Protein AF-A0A8S3E9S0-F1 (afdb_monomer_lite)

Radius of gyration: 14.99 Å; chains: 1; bounding box: 35×30×42 Å

Sequence (108 aa):
MMFLLYETGLRIVIHTANLILQDWKQKTQGIWISPICPKMNDDRESKTNFKKDLLEYIERYRARPLQFWQKTISEHDFNSINVHLISSTPGRHTGPDLNKFGHLKLRQ

Foldseek 3Di:
DDWDQDPQAIKDKDKDFDPDPVRVPPDDIDIDIADGFGFAPDQAAAPQRALVLVLVQLVLVVDPVCVVVSVRSRRTHRHRDDDHDAAADDDDQDDPRPQSHDVSVVVD

Secondary structure (DSSP, 8-state):
-EEEEETTEEEEEEES--SSGGGGSSS---EEEPPPB-B-SS----TT-HHHHHHHHHHTT--HHHHHHHHHHHTB--TT--S------SS---GGGTTSSHHHHHT-

Structure (mmCIF, N/CA/C/O backbone):
data_AF-A0A8S3E9S0-F1
#
_entry.id   AF-A0A8S3E9S0-F1
#
loop_
_atom_site.group_PDB
_atom_site.id
_atom_site.type_symbol
_atom_site.label_atom_id
_atom_site.label_alt_id
_atom_site.label_comp_id
_atom_site.label_asym_id
_atom_site.label_entity_id
_atom_site.label_seq_id
_atom_site.pdbx_PDB_ins_code
_atom_site.Cartn_x
_atom_site.Cartn_y
_atom_site.Cartn_z
_atom_site.occupancy
_atom_site.B_iso_or_equiv
_atom_site.auth_seq_id
_atom_site.auth_comp_id
_atom_site.auth_asym_id
_atom_site.auth_atom_id
_atom_site.pdbx_PDB_model_num
ATOM 1 N N . MET A 1 1 ? 4.622 -0.367 -6.918 1.00 96.62 1 MET A N 1
ATOM 2 C CA . MET A 1 1 ? 3.213 -0.430 -6.471 1.00 96.62 1 MET A CA 1
ATOM 3 C C . MET A 1 1 ? 2.391 0.452 -7.384 1.00 96.62 1 MET A C 1
ATOM 5 O O . MET A 1 1 ? 2.841 1.547 -7.699 1.00 96.62 1 MET A O 1
ATOM 9 N N . MET A 1 2 ? 1.229 -0.025 -7.812 1.00 98.38 2 MET A N 1
ATOM 10 C CA . MET A 1 2 ? 0.322 0.696 -8.699 1.00 98.38 2 MET A CA 1
ATOM 11 C C . MET A 1 2 ? -1.054 0.807 -8.043 1.00 98.38 2 MET A C 1
ATOM 13 O O . MET A 1 2 ? -1.539 -0.170 -7.468 1.00 98.38 2 MET A O 1
ATOM 17 N N . PHE A 1 3 ? -1.673 1.979 -8.170 1.00 98.12 3 PHE A N 1
ATOM 18 C CA . PHE A 1 3 ? -3.087 2.197 -7.883 1.00 98.12 3 PHE A CA 1
ATOM 19 C C . PHE A 1 3 ? -3.813 2.383 -9.209 1.00 98.12 3 PHE A C 1
ATOM 21 O O . PHE A 1 3 ? -3.495 3.295 -9.970 1.00 98.12 3 PHE A O 1
ATOM 28 N N . LEU A 1 4 ? -4.743 1.482 -9.505 1.00 98.56 4 LEU A N 1
ATOM 29 C CA . LEU A 1 4 ? -5.453 1.442 -10.776 1.00 98.56 4 LEU A CA 1
ATOM 30 C C . LEU A 1 4 ? -6.933 1.690 -10.496 1.00 98.56 4 LEU A C 1
ATOM 32 O O . LEU A 1 4 ? -7.627 0.811 -9.986 1.00 98.56 4 LEU A O 1
ATOM 36 N N . LEU A 1 5 ? -7.382 2.914 -10.766 1.00 98.31 5 LEU A N 1
ATOM 37 C CA . LEU A 1 5 ? -8.768 3.331 -10.585 1.00 98.31 5 LEU A CA 1
ATOM 38 C C . LEU A 1 5 ? -9.538 3.133 -11.894 1.00 98.31 5 LEU A C 1
ATOM 40 O O . LEU A 1 5 ? -9.131 3.642 -12.936 1.00 98.31 5 LEU A O 1
ATOM 44 N N . TYR A 1 6 ? -10.650 2.413 -11.818 1.00 97.88 6 TYR A N 1
ATOM 45 C CA . TYR A 1 6 ? -11.564 2.131 -12.920 1.00 97.88 6 TYR A CA 1
ATOM 46 C C . TYR A 1 6 ? -12.971 2.616 -12.571 1.00 97.88 6 TYR A C 1
ATOM 48 O O . TYR A 1 6 ? -13.284 2.859 -11.406 1.00 97.88 6 TYR A O 1
ATOM 56 N N . GLU A 1 7 ? -13.859 2.649 -13.562 1.00 96.31 7 GLU A N 1
ATOM 57 C CA . GLU A 1 7 ? -15.292 2.873 -13.327 1.00 96.31 7 GLU A CA 1
ATOM 58 C C . GLU A 1 7 ? -15.898 1.803 -12.404 1.00 96.31 7 GLU A C 1
ATOM 60 O O . GLU A 1 7 ? -16.761 2.098 -11.582 1.00 96.31 7 GLU A O 1
ATOM 65 N N . THR A 1 8 ? -15.405 0.563 -12.488 1.00 95.56 8 THR A N 1
ATOM 66 C CA . THR A 1 8 ? -15.890 -0.573 -11.690 1.00 95.56 8 THR A CA 1
ATOM 67 C C . THR A 1 8 ? -15.270 -0.669 -10.290 1.00 95.56 8 THR A C 1
ATOM 69 O O . THR A 1 8 ? -15.665 -1.541 -9.519 1.00 95.56 8 THR A O 1
ATOM 72 N N . GLY A 1 9 ? -14.275 0.161 -9.955 1.00 97.25 9 GLY A N 1
ATOM 73 C CA . GLY A 1 9 ? -13.604 0.148 -8.650 1.00 97.25 9 GLY A CA 1
ATOM 74 C C . GLY A 1 9 ? -12.087 0.332 -8.719 1.00 97.25 9 GLY A C 1
ATOM 75 O O . GLY A 1 9 ? -11.527 0.717 -9.742 1.00 97.25 9 GLY A O 1
ATOM 76 N N . LEU A 1 10 ? -11.408 0.027 -7.616 1.00 98.25 10 LEU A N 1
ATOM 77 C CA . LEU A 1 10 ? -9.973 0.215 -7.415 1.00 98.25 10 LEU A CA 1
ATOM 78 C C . LEU A 1 10 ? -9.235 -1.129 -7.388 1.00 98.25 10 LEU A C 1
ATOM 80 O O . LEU A 1 10 ? -9.698 -2.098 -6.790 1.00 98.25 10 LEU A O 1
ATOM 84 N N . ARG A 1 11 ? -8.044 -1.186 -7.986 1.00 98.56 11 ARG A N 1
ATOM 85 C CA . ARG A 1 11 ? -7.119 -2.319 -7.863 1.00 98.56 11 ARG A CA 1
ATOM 86 C C . ARG A 1 11 ? -5.750 -1.859 -7.386 1.00 98.56 11 ARG A C 1
ATOM 88 O O . ARG A 1 11 ? -5.221 -0.848 -7.848 1.00 98.56 11 ARG A O 1
ATOM 95 N N . ILE A 1 12 ? -5.165 -2.652 -6.496 1.00 98.62 12 ILE A N 1
ATOM 96 C CA . ILE A 1 12 ? -3.819 -2.461 -5.967 1.00 98.62 12 ILE A CA 1
ATOM 97 C C . ILE A 1 12 ? -2.916 -3.551 -6.542 1.00 98.62 12 ILE A C 1
ATOM 99 O O . ILE A 1 12 ? -3.241 -4.739 -6.490 1.00 98.62 12 ILE A O 1
ATOM 103 N N . VAL A 1 13 ? -1.770 -3.145 -7.086 1.00 98.81 13 VAL A N 1
ATOM 104 C CA . VAL A 1 13 ? -0.735 -4.073 -7.558 1.00 98.81 13 VAL A CA 1
ATOM 105 C C . VAL A 1 13 ? 0.561 -3.789 -6.816 1.00 98.81 13 VAL A C 1
ATOM 107 O O . VAL A 1 13 ? 1.111 -2.688 -6.907 1.00 98.81 13 VAL A O 1
ATOM 110 N N . ILE A 1 14 ? 1.080 -4.785 -6.103 1.00 98.75 14 ILE A N 1
ATOM 111 C CA . ILE A 1 14 ? 2.390 -4.723 -5.446 1.00 98.75 14 ILE A CA 1
ATOM 112 C C . ILE A 1 14 ? 3.301 -5.703 -6.179 1.00 98.75 14 ILE A C 1
ATOM 114 O O . ILE A 1 14 ? 2.995 -6.883 -6.295 1.00 98.75 14 ILE A O 1
ATOM 118 N N . HIS A 1 15 ? 4.403 -5.199 -6.722 1.00 98.69 15 HIS A N 1
ATOM 119 C CA . HIS A 1 15 ? 5.331 -5.965 -7.548 1.00 98.69 15 HIS A CA 1
ATOM 120 C C . HIS A 1 15 ? 6.767 -5.515 -7.284 1.00 98.69 15 HIS A C 1
ATOM 122 O O . HIS A 1 15 ? 6.991 -4.442 -6.718 1.00 98.69 15 HIS A O 1
ATOM 128 N N . THR A 1 16 ? 7.726 -6.326 -7.723 1.00 98.62 16 THR A N 1
ATOM 129 C CA . THR A 1 16 ? 9.164 -6.102 -7.501 1.00 98.62 16 THR A CA 1
ATOM 130 C C . THR A 1 16 ? 9.878 -5.431 -8.678 1.00 98.62 16 THR A C 1
ATOM 132 O O . THR A 1 16 ? 10.963 -4.888 -8.501 1.00 98.62 16 THR A O 1
ATOM 135 N N . ALA A 1 17 ? 9.279 -5.441 -9.873 1.00 98.25 17 ALA A N 1
ATOM 136 C CA . ALA A 1 17 ? 9.887 -4.894 -11.088 1.00 98.25 17 ALA A CA 1
ATOM 137 C C . ALA A 1 17 ? 9.865 -3.355 -11.142 1.00 98.25 17 ALA A C 1
ATOM 139 O O . ALA A 1 17 ? 8.827 -2.742 -10.888 1.00 98.25 17 ALA A O 1
ATOM 140 N N . ASN A 1 18 ? 10.965 -2.726 -11.562 1.00 98.44 18 ASN A N 1
ATOM 141 C CA . ASN A 1 18 ? 10.962 -1.321 -11.979 1.00 98.44 18 ASN A CA 1
ATOM 142 C C . ASN A 1 18 ? 10.204 -1.141 -13.308 1.00 98.44 18 ASN A C 1
ATOM 144 O O . ASN A 1 18 ? 10.049 -2.085 -14.079 1.00 98.44 18 ASN A O 1
ATOM 148 N N . LEU A 1 19 ? 9.764 0.080 -13.636 1.00 98.06 19 LEU A N 1
ATOM 149 C CA . LEU A 1 19 ? 9.063 0.386 -14.898 1.00 98.06 19 LEU A CA 1
ATOM 150 C C . LEU A 1 19 ? 10.027 0.631 -16.074 1.00 98.06 19 LEU A C 1
ATOM 152 O O . LEU A 1 19 ? 9.955 1.650 -16.753 1.00 98.06 19 LEU A O 1
ATOM 156 N N . ILE A 1 20 ? 10.946 -0.309 -16.305 1.00 98.00 20 ILE A N 1
ATOM 157 C CA . ILE A 1 20 ? 11.910 -0.283 -17.414 1.00 98.00 20 ILE A CA 1
ATOM 158 C C . ILE A 1 20 ? 11.954 -1.638 -18.109 1.00 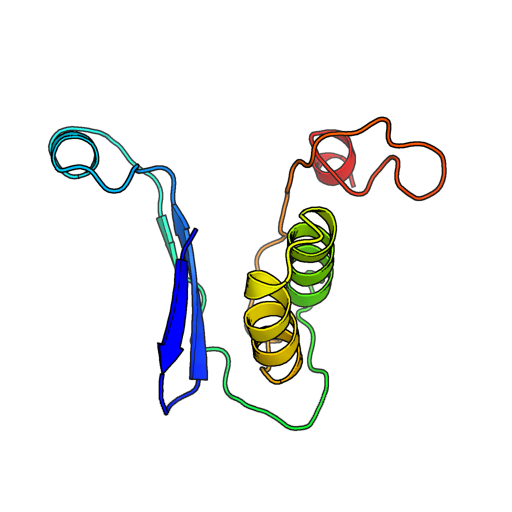98.00 20 ILE A C 1
ATOM 160 O O . ILE A 1 20 ? 11.821 -2.676 -17.466 1.00 98.00 20 ILE A O 1
ATOM 164 N N . LEU A 1 21 ? 12.195 -1.644 -19.419 1.00 97.62 21 LEU A N 1
ATOM 165 C CA . LEU A 1 21 ? 12.115 -2.848 -20.248 1.00 97.62 21 LEU A CA 1
ATOM 166 C C . LEU A 1 21 ? 12.941 -4.031 -19.713 1.00 97.62 21 LEU A C 1
ATOM 168 O O . LEU A 1 21 ? 12.494 -5.171 -19.811 1.00 97.62 21 LEU A O 1
ATOM 172 N N . GLN A 1 22 ? 14.134 -3.791 -19.157 1.00 97.88 22 GLN A N 1
ATOM 173 C CA . GLN A 1 22 ? 14.989 -4.879 -18.669 1.00 97.88 22 GLN A CA 1
ATOM 174 C C . GLN A 1 22 ? 14.360 -5.666 -17.510 1.00 97.88 22 GLN A C 1
ATOM 176 O O . GLN A 1 22 ? 14.587 -6.872 -17.408 1.00 97.88 22 GLN A O 1
ATOM 181 N N . ASP A 1 23 ? 13.560 -5.014 -16.663 1.00 98.06 23 ASP A N 1
ATOM 182 C CA . ASP A 1 23 ? 12.980 -5.644 -15.476 1.00 98.06 23 ASP A CA 1
ATOM 183 C C . ASP A 1 23 ? 11.784 -6.552 -15.786 1.00 98.06 23 ASP A C 1
ATOM 185 O O . ASP A 1 23 ? 11.444 -7.388 -14.951 1.00 98.06 23 ASP A O 1
ATOM 189 N N . TRP A 1 24 ? 11.218 -6.444 -16.994 1.00 97.62 24 TRP A N 1
ATOM 190 C CA . TRP A 1 24 ? 10.081 -7.235 -17.491 1.00 97.62 24 TRP A CA 1
ATOM 191 C C . TRP A 1 24 ? 10.474 -8.261 -18.566 1.00 97.62 24 TRP A C 1
ATOM 193 O O . TRP A 1 24 ? 9.608 -8.810 -19.243 1.00 97.62 24 TRP A O 1
ATOM 203 N N . LYS A 1 25 ? 11.778 -8.502 -18.762 1.00 96.44 25 LYS A N 1
ATOM 204 C CA . LYS A 1 25 ? 12.302 -9.476 -19.735 1.00 96.44 25 LYS A CA 1
ATOM 205 C C . LYS A 1 25 ? 12.796 -10.751 -19.052 1.00 96.44 25 LYS A C 1
ATOM 207 O O . LYS A 1 25 ? 12.027 -11.665 -18.797 1.00 96.44 25 LYS A O 1
ATOM 212 N N . GLN A 1 26 ? 14.097 -10.824 -18.775 1.00 96.19 26 GLN A N 1
ATOM 213 C CA . GLN A 1 26 ? 14.791 -12.039 -18.336 1.00 96.19 26 GLN A CA 1
ATOM 214 C C . GLN A 1 26 ? 15.126 -11.968 -16.840 1.00 96.19 26 GLN A C 1
ATOM 216 O O . GLN A 1 26 ? 16.268 -12.175 -16.434 1.00 96.19 26 GLN A O 1
ATOM 221 N N . LYS A 1 27 ? 14.136 -11.612 -16.013 1.00 97.69 27 LYS A N 1
ATOM 222 C CA . LYS A 1 27 ? 14.250 -11.608 -14.550 1.00 97.69 27 LYS A CA 1
ATOM 223 C C . LYS A 1 27 ? 13.075 -12.359 -13.944 1.00 97.69 27 LYS A C 1
ATOM 225 O O . LYS A 1 27 ? 11.941 -12.189 -14.381 1.00 97.69 27 LYS A O 1
ATOM 230 N N . THR A 1 28 ? 13.339 -13.128 -12.896 1.00 98.44 28 THR A N 1
ATOM 231 C CA . THR A 1 28 ? 12.280 -13.646 -12.029 1.00 98.44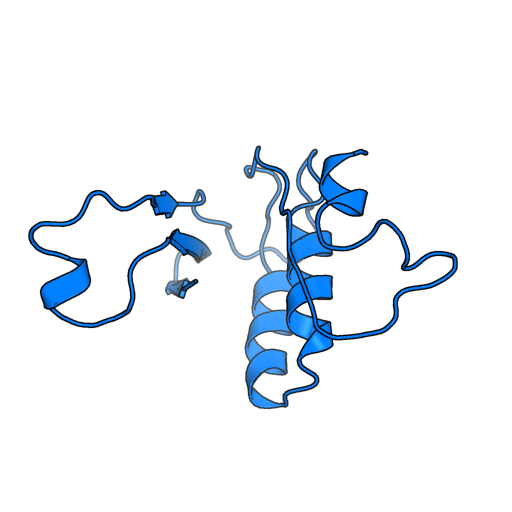 28 THR A CA 1
ATOM 232 C C . THR A 1 28 ? 11.773 -12.501 -11.157 1.00 98.44 28 THR A C 1
ATOM 234 O O . THR A 1 28 ? 12.539 -11.936 -10.380 1.00 98.44 28 THR A O 1
ATOM 237 N N . GLN A 1 29 ? 10.500 -12.140 -11.304 1.00 98.56 29 GLN A N 1
ATOM 238 C CA . GLN A 1 29 ? 9.850 -11.053 -10.569 1.00 98.56 29 GLN A CA 1
ATOM 239 C C . GLN A 1 29 ? 8.580 -11.564 -9.888 1.00 98.56 29 GLN A C 1
ATOM 241 O O . GLN A 1 29 ? 7.949 -12.507 -10.362 1.00 98.56 29 GLN A O 1
ATOM 246 N N . GLY A 1 30 ? 8.198 -10.921 -8.787 1.00 98.44 30 GLY A N 1
ATOM 247 C CA . GLY A 1 30 ? 6.958 -11.200 -8.070 1.00 98.44 30 GLY A CA 1
ATOM 248 C C . GLY A 1 30 ? 5.897 -10.142 -8.351 1.00 98.44 30 GLY A C 1
ATOM 249 O O . GLY A 1 30 ? 6.204 -8.949 -8.440 1.00 98.44 30 GLY A O 1
ATOM 250 N N . ILE A 1 31 ? 4.641 -10.578 -8.455 1.00 98.69 31 ILE A N 1
ATOM 251 C CA . ILE A 1 31 ? 3.473 -9.704 -8.565 1.00 98.69 31 ILE A CA 1
ATOM 252 C C . ILE A 1 31 ? 2.370 -10.263 -7.672 1.00 98.69 31 ILE A C 1
ATOM 254 O O . ILE A 1 31 ? 1.972 -11.417 -7.807 1.00 98.69 31 ILE A O 1
ATOM 258 N N . TRP A 1 32 ? 1.844 -9.415 -6.798 1.00 98.69 32 TRP A N 1
ATOM 259 C CA . TRP A 1 32 ? 0.559 -9.616 -6.152 1.00 98.69 32 TRP A CA 1
ATOM 260 C C . TRP A 1 32 ? -0.460 -8.642 -6.746 1.00 98.69 32 TRP A C 1
ATOM 262 O O . TRP A 1 32 ? -0.191 -7.445 -6.893 1.00 98.69 32 TRP A O 1
ATOM 272 N N . ILE A 1 33 ? -1.631 -9.173 -7.087 1.00 98.69 33 ILE A N 1
ATOM 273 C CA . ILE A 1 33 ? -2.739 -8.435 -7.688 1.00 98.69 33 ILE A CA 1
ATOM 274 C C . ILE A 1 33 ? -3.935 -8.565 -6.746 1.00 98.69 33 ILE A C 1
ATOM 276 O O . ILE A 1 33 ? -4.420 -9.674 -6.520 1.00 98.69 33 ILE A O 1
ATOM 280 N N . SER A 1 34 ? -4.427 -7.448 -6.209 1.00 98.50 34 SER A N 1
ATOM 281 C CA . SER A 1 34 ? -5.638 -7.462 -5.383 1.00 98.50 34 SER A CA 1
ATOM 282 C C . SER A 1 34 ? -6.873 -7.839 -6.215 1.00 98.50 34 SER A C 1
ATOM 284 O O . SER A 1 34 ? -6.881 -7.600 -7.426 1.00 98.50 34 SER A O 1
ATOM 286 N N . PRO A 1 35 ? -7.968 -8.320 -5.600 1.00 97.75 35 PRO A N 1
ATOM 287 C CA . PRO A 1 35 ? -9.305 -8.244 -6.195 1.00 97.75 35 PRO A CA 1
ATOM 288 C C . PRO A 1 35 ? -9.678 -6.800 -6.581 1.00 97.75 35 PRO A C 1
ATOM 290 O O . PRO A 1 35 ? -9.019 -5.844 -6.155 1.00 97.75 35 PRO A O 1
ATOM 293 N N . ILE A 1 36 ? -10.743 -6.628 -7.372 1.00 97.75 36 ILE A N 1
ATOM 294 C CA . ILE A 1 36 ? -11.343 -5.297 -7.553 1.00 97.75 36 ILE A CA 1
ATOM 295 C C . ILE A 1 36 ? -12.030 -4.922 -6.241 1.00 97.75 36 ILE A C 1
ATOM 297 O O . ILE A 1 36 ? -12.909 -5.642 -5.778 1.00 97.75 36 ILE A O 1
ATOM 301 N N . CYS A 1 37 ? -11.612 -3.806 -5.661 1.00 97.25 37 CYS A N 1
ATOM 302 C CA . CYS A 1 37 ? -12.226 -3.189 -4.496 1.00 97.25 37 CYS A CA 1
ATOM 303 C C . CYS A 1 37 ? -13.316 -2.242 -5.020 1.00 97.25 37 CYS A C 1
ATOM 305 O O . CYS A 1 37 ? -12.958 -1.254 -5.662 1.00 97.25 37 CYS A O 1
ATOM 307 N N . PRO A 1 38 ? -14.619 -2.532 -4.864 1.00 97.00 38 PRO A N 1
ATOM 308 C CA . PRO A 1 38 ? -15.679 -1.672 -5.386 1.00 97.00 38 PRO A CA 1
ATOM 309 C C . PRO A 1 38 ? -15.782 -0.377 -4.574 1.00 97.00 38 PRO A C 1
ATOM 311 O O . PRO A 1 38 ? -15.429 -0.340 -3.395 1.00 97.00 38 PRO A O 1
ATOM 314 N N . LYS A 1 39 ? -16.272 0.696 -5.200 1.00 95.94 39 LYS A N 1
ATOM 315 C CA . LYS A 1 39 ? -16.547 1.953 -4.496 1.00 95.94 39 LYS A CA 1
ATOM 316 C C . LYS A 1 39 ? -17.776 1.776 -3.604 1.00 95.94 39 LYS A C 1
ATOM 318 O O . LYS A 1 39 ? -18.816 1.346 -4.097 1.00 95.94 39 LYS A O 1
ATOM 323 N N . MET A 1 40 ? -17.675 2.116 -2.322 1.00 91.25 40 MET A N 1
ATOM 324 C CA . MET A 1 40 ? -18.782 2.043 -1.365 1.00 91.25 40 MET A CA 1
ATOM 325 C C . MET A 1 40 ? -18.744 3.216 -0.383 1.00 91.25 40 MET A C 1
ATOM 327 O O . MET A 1 40 ? -17.687 3.749 -0.066 1.00 91.25 40 MET A O 1
ATOM 331 N N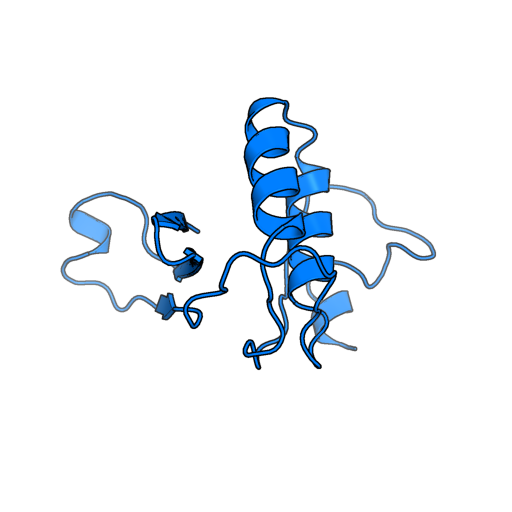 . ASN A 1 41 ? -19.915 3.609 0.119 1.00 76.06 41 ASN A N 1
ATOM 332 C CA . ASN A 1 41 ? -20.049 4.701 1.093 1.00 76.06 41 ASN A CA 1
ATOM 333 C C . ASN A 1 41 ? -19.749 4.264 2.540 1.00 76.06 41 ASN A C 1
ATOM 335 O O . ASN A 1 41 ? -19.862 5.076 3.453 1.00 76.06 41 ASN A O 1
ATOM 339 N N . ASP A 1 42 ? -19.425 2.988 2.745 1.00 79.81 42 ASP A N 1
ATOM 340 C CA . ASP A 1 42 ? -19.199 2.375 4.051 1.00 79.81 42 ASP A CA 1
ATOM 341 C C . ASP A 1 42 ? -17.728 1.973 4.196 1.00 79.81 42 ASP A C 1
ATOM 343 O O . ASP A 1 42 ? -17.101 1.507 3.237 1.00 79.81 42 ASP A O 1
ATOM 347 N N . ASP A 1 43 ? -17.175 2.148 5.395 1.00 79.81 43 ASP A N 1
ATOM 348 C CA . ASP A 1 43 ? -15.775 1.841 5.670 1.00 79.81 43 ASP A CA 1
ATOM 349 C C . ASP A 1 43 ? -15.599 0.341 5.916 1.00 79.81 43 ASP A C 1
ATOM 351 O O . ASP A 1 43 ? -15.616 -0.150 7.045 1.00 79.81 43 ASP A O 1
ATOM 355 N N . ARG A 1 44 ? -15.466 -0.409 4.818 1.00 90.38 44 ARG A N 1
ATOM 356 C CA . ARG A 1 44 ? -15.249 -1.854 4.869 1.00 90.38 44 ARG A CA 1
ATOM 357 C C . ARG A 1 44 ? -13.778 -2.219 4.771 1.00 90.38 44 ARG A C 1
ATOM 359 O O . ARG A 1 44 ? -13.112 -2.007 3.755 1.00 90.38 44 ARG A O 1
ATOM 366 N N . GLU A 1 45 ? -13.306 -2.802 5.861 1.00 94.25 45 GLU A N 1
ATOM 367 C CA . GLU A 1 45 ? -11.945 -3.281 6.063 1.00 94.25 45 GLU A CA 1
ATOM 368 C C . GLU A 1 45 ? -11.856 -4.803 5.856 1.00 94.25 45 GLU A C 1
ATOM 370 O O . GLU A 1 45 ? -12.839 -5.533 6.004 1.00 94.25 45 GLU A O 1
ATOM 375 N N . SER A 1 46 ? -10.666 -5.292 5.510 1.00 95.56 46 SER A N 1
ATOM 376 C CA . SER A 1 46 ? -10.365 -6.718 5.457 1.00 95.56 46 SER A CA 1
ATOM 377 C C . SER A 1 46 ? -10.135 -7.320 6.842 1.00 95.56 46 SER A C 1
ATOM 379 O O . SER A 1 46 ? -9.704 -6.659 7.784 1.00 95.56 46 SER A O 1
ATOM 381 N N . LYS A 1 47 ? -10.270 -8.647 6.954 1.00 96.19 47 LYS A N 1
ATOM 382 C CA . LYS A 1 47 ? -9.848 -9.384 8.165 1.00 96.19 47 LYS A CA 1
ATOM 383 C C . LYS A 1 47 ? -8.355 -9.214 8.494 1.00 96.19 47 LYS A C 1
ATOM 385 O O . LYS A 1 47 ? -7.931 -9.551 9.593 1.00 96.19 47 LYS A O 1
ATOM 390 N N . THR A 1 48 ? -7.565 -8.724 7.539 1.00 97.38 48 THR A N 1
ATOM 391 C CA . THR A 1 48 ? -6.114 -8.546 7.643 1.00 97.38 48 THR A CA 1
ATOM 392 C C . THR A 1 48 ? -5.686 -7.107 7.945 1.00 97.38 48 THR A C 1
ATOM 394 O O . THR A 1 48 ? -4.484 -6.862 8.037 1.00 97.38 48 THR A O 1
ATOM 397 N N . ASN A 1 49 ? -6.636 -6.175 8.121 1.00 97.19 49 ASN A N 1
ATOM 398 C CA . ASN A 1 49 ? -6.399 -4.732 8.291 1.00 97.19 49 ASN A CA 1
ATOM 399 C C . ASN A 1 49 ? -5.607 -4.088 7.138 1.00 97.19 49 ASN A C 1
ATOM 401 O O . ASN A 1 49 ? -4.851 -3.134 7.339 1.00 97.19 49 ASN A O 1
ATOM 405 N N . PHE A 1 50 ? -5.742 -4.624 5.923 1.00 98.19 50 PHE A N 1
ATOM 406 C CA . PHE A 1 50 ? -4.925 -4.194 4.793 1.00 98.19 50 PHE A CA 1
ATOM 407 C C . PHE A 1 50 ? -5.183 -2.729 4.425 1.00 98.19 50 PHE A C 1
ATOM 409 O O . PHE A 1 50 ? -4.232 -2.013 4.111 1.00 98.19 50 PHE A O 1
ATOM 416 N N . LYS A 1 51 ? -6.442 -2.269 4.444 1.00 97.81 51 LYS A N 1
ATOM 417 C CA . LYS A 1 51 ? -6.794 -0.895 4.051 1.00 97.81 51 LYS A CA 1
ATOM 418 C C . LYS A 1 51 ? -6.167 0.109 5.010 1.00 97.81 51 LYS A C 1
ATOM 420 O O . LYS A 1 51 ? -5.515 1.050 4.559 1.00 97.81 51 LYS A O 1
ATOM 425 N N . LYS A 1 52 ? -6.298 -0.120 6.315 1.00 97.25 52 LYS A N 1
ATOM 426 C CA . LYS A 1 52 ? -5.689 0.690 7.370 1.00 97.25 52 LYS A CA 1
ATOM 427 C C . LYS A 1 52 ? -4.169 0.717 7.258 1.00 97.25 52 LYS A C 1
ATOM 429 O O . LYS A 1 52 ? -3.593 1.803 7.250 1.00 97.25 52 LYS A O 1
ATOM 434 N N . ASP A 1 53 ? -3.530 -0.444 7.116 1.00 97.94 53 ASP A N 1
ATOM 435 C CA . ASP A 1 53 ? -2.072 -0.527 6.973 1.00 97.94 53 ASP A CA 1
ATOM 436 C C . ASP A 1 53 ? -1.590 0.204 5.699 1.00 97.94 53 ASP A C 1
ATOM 438 O O . ASP A 1 53 ? -0.550 0.870 5.710 1.00 97.94 53 ASP A O 1
ATOM 442 N N . LEU A 1 54 ? -2.351 0.131 4.598 1.00 98.19 54 LEU A N 1
ATOM 443 C CA . LEU A 1 54 ? -2.041 0.837 3.352 1.00 98.19 54 LEU A 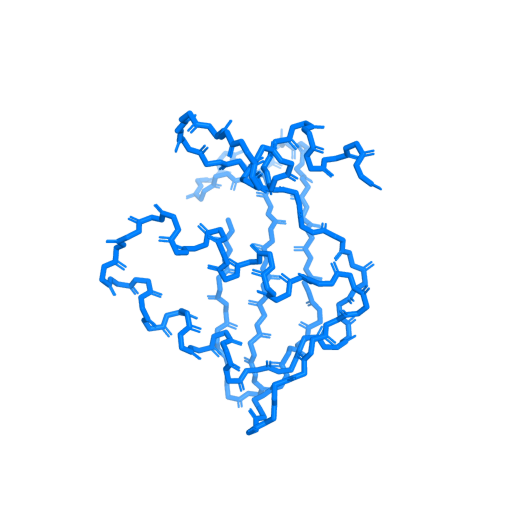CA 1
ATOM 444 C C . LEU A 1 54 ? -2.203 2.356 3.493 1.00 98.19 54 LEU A C 1
ATOM 446 O O . LEU A 1 54 ? -1.338 3.106 3.038 1.00 98.19 54 LEU A O 1
ATOM 450 N N . LEU A 1 55 ? -3.291 2.817 4.112 1.00 97.69 55 LEU A N 1
ATOM 451 C CA . LEU A 1 55 ? -3.527 4.239 4.366 1.00 97.69 55 LEU A CA 1
ATOM 452 C C . LEU A 1 55 ? -2.426 4.826 5.252 1.00 97.69 55 LEU A C 1
ATOM 454 O O . LEU A 1 55 ? -1.867 5.869 4.907 1.00 97.69 55 LEU A O 1
ATOM 458 N N . GLU A 1 56 ? -2.053 4.121 6.323 1.00 96.75 56 GLU A N 1
ATOM 459 C CA . GLU A 1 56 ? -0.965 4.528 7.213 1.00 96.75 56 GLU A CA 1
ATOM 460 C C . GLU A 1 56 ? 0.382 4.584 6.472 1.00 96.75 56 GLU A C 1
ATOM 462 O O . GLU A 1 56 ? 1.137 5.548 6.624 1.00 96.75 56 GLU A O 1
ATOM 467 N N . TYR A 1 57 ? 0.673 3.612 5.600 1.00 97.94 57 TYR A N 1
ATOM 468 C CA . TYR A 1 57 ? 1.866 3.646 4.751 1.00 97.94 57 TYR A CA 1
ATOM 469 C C . TYR A 1 57 ? 1.908 4.884 3.840 1.00 97.94 57 TYR A C 1
ATOM 471 O O . TYR A 1 57 ? 2.936 5.562 3.766 1.00 97.94 57 TYR A O 1
ATOM 479 N N . ILE A 1 58 ? 0.799 5.213 3.170 1.00 97.31 58 ILE A N 1
ATOM 480 C CA . ILE A 1 58 ? 0.718 6.369 2.262 1.00 97.31 58 ILE A CA 1
ATOM 481 C C . ILE A 1 58 ? 0.823 7.687 3.042 1.00 97.31 58 ILE A C 1
ATOM 483 O O . ILE A 1 58 ? 1.492 8.620 2.595 1.00 97.31 58 ILE A O 1
ATOM 487 N N . GLU A 1 59 ? 0.205 7.775 4.221 1.00 95.81 59 GLU A N 1
ATOM 488 C CA . GLU A 1 59 ? 0.253 8.959 5.086 1.00 95.81 59 GLU A CA 1
ATOM 489 C C . GLU A 1 59 ? 1.677 9.357 5.485 1.00 95.81 59 GLU A C 1
ATOM 491 O O . GLU A 1 59 ? 1.998 10.550 5.523 1.00 95.81 59 GLU A O 1
ATOM 496 N N . ARG A 1 60 ? 2.580 8.385 5.671 1.00 96.12 60 ARG A N 1
ATOM 497 C CA . ARG A 1 60 ? 3.984 8.663 6.018 1.00 96.12 60 ARG A CA 1
ATOM 498 C C . ARG A 1 60 ? 4.741 9.484 4.976 1.00 96.12 60 ARG A C 1
ATOM 500 O O . ARG A 1 60 ? 5.703 10.154 5.343 1.00 96.12 60 ARG A O 1
ATOM 507 N N . TYR A 1 61 ? 4.303 9.500 3.719 1.00 96.06 61 TYR A N 1
ATOM 508 C CA . TYR A 1 61 ? 4.924 10.324 2.679 1.00 96.06 61 TYR A CA 1
ATOM 509 C C . TYR A 1 61 ? 4.630 11.819 2.838 1.00 96.06 61 TYR A C 1
ATOM 511 O O . TYR A 1 61 ? 5.385 12.636 2.314 1.00 96.06 61 TYR A O 1
ATOM 519 N N . ARG A 1 62 ? 3.536 12.192 3.525 1.00 94.06 62 ARG A N 1
ATOM 520 C CA . ARG A 1 62 ? 3.105 13.592 3.728 1.00 94.06 62 ARG A CA 1
ATOM 521 C C . ARG A 1 62 ? 3.055 14.419 2.431 1.00 94.06 62 ARG A C 1
ATOM 523 O O . ARG A 1 62 ? 3.285 15.627 2.437 1.00 94.06 62 ARG A O 1
ATOM 530 N N . ALA A 1 63 ? 2.757 13.769 1.308 1.00 94.25 63 ALA A N 1
ATOM 531 C CA . ALA A 1 63 ? 2.777 14.385 -0.012 1.00 94.25 63 ALA A CA 1
ATOM 532 C C . ALA A 1 63 ? 1.357 14.740 -0.470 1.00 94.25 63 ALA A C 1
ATOM 534 O O . ALA A 1 63 ? 0.486 13.874 -0.534 1.00 94.25 63 ALA A O 1
ATOM 535 N N . ARG A 1 64 ? 1.126 16.004 -0.855 1.00 94.44 64 ARG A N 1
ATOM 536 C CA . ARG A 1 64 ? -0.192 16.477 -1.327 1.00 94.44 64 ARG A CA 1
ATOM 537 C C . ARG A 1 64 ? -0.784 15.639 -2.472 1.00 94.44 64 ARG A C 1
ATOM 539 O O . ARG A 1 64 ? -1.964 15.317 -2.379 1.00 94.44 64 ARG A O 1
ATOM 546 N N . PRO A 1 65 ? -0.016 15.211 -3.498 1.00 93.88 65 PRO A N 1
ATOM 547 C CA . PRO A 1 65 ? -0.569 14.380 -4.571 1.00 93.88 65 PRO A CA 1
ATOM 548 C C . PRO A 1 65 ? -1.156 13.044 -4.090 1.00 93.88 65 PRO A C 1
ATOM 550 O O . PRO A 1 65 ? -2.022 12.478 -4.749 1.00 93.88 65 PRO A O 1
ATOM 553 N N . LEU A 1 66 ? -0.717 12.540 -2.932 1.00 95.69 66 LEU A N 1
ATOM 554 C CA . LEU A 1 66 ? -1.213 11.285 -2.371 1.00 95.69 66 LEU A CA 1
ATOM 555 C C . LEU A 1 66 ? -2.531 11.445 -1.608 1.00 95.69 66 LEU A C 1
ATOM 557 O O . LEU A 1 66 ? -3.193 10.441 -1.369 1.00 95.69 66 LEU A O 1
ATOM 561 N N . GLN A 1 67 ? -2.968 12.667 -1.289 1.00 95.81 67 GLN A N 1
ATOM 562 C CA . GLN A 1 67 ? -4.259 12.901 -0.624 1.00 95.81 67 GLN A CA 1
ATOM 563 C C . GLN A 1 67 ? -5.438 12.434 -1.484 1.00 95.81 67 GLN A C 1
ATOM 565 O O . GLN A 1 67 ? -6.393 11.857 -0.968 1.00 95.81 67 GLN A O 1
ATOM 570 N N . PHE A 1 68 ? -5.344 12.613 -2.808 1.00 96.50 68 PHE A N 1
ATOM 571 C CA . PHE A 1 68 ? -6.321 12.062 -3.749 1.00 96.50 68 PHE A CA 1
ATOM 572 C C . PHE A 1 68 ? -6.423 10.538 -3.614 1.00 96.50 68 PHE A C 1
ATOM 574 O O . PHE A 1 68 ? -7.523 9.990 -3.547 1.00 96.50 68 PHE A O 1
ATOM 581 N N . TRP A 1 69 ? -5.280 9.854 -3.520 1.00 97.75 69 TRP A N 1
ATOM 582 C CA . TRP A 1 69 ? -5.232 8.401 -3.381 1.00 97.75 69 TRP A CA 1
ATOM 583 C C . TRP A 1 69 ? -5.684 7.925 -2.005 1.00 97.75 69 TRP A C 1
ATOM 585 O O . TRP A 1 69 ? -6.400 6.936 -1.937 1.00 97.75 69 TRP A O 1
ATOM 595 N N . GLN A 1 70 ? -5.353 8.638 -0.928 1.00 96.56 70 GLN A N 1
ATOM 596 C CA . GLN A 1 70 ? -5.868 8.346 0.414 1.00 96.56 70 GLN A CA 1
ATOM 597 C C . GLN A 1 70 ? -7.394 8.414 0.445 1.00 96.56 70 GLN A C 1
ATOM 599 O O . GLN A 1 70 ? -8.041 7.464 0.880 1.00 96.56 70 GLN A O 1
ATOM 604 N N . LYS A 1 71 ? -7.971 9.498 -0.092 1.00 95.75 71 LYS A N 1
ATOM 605 C CA . LYS A 1 71 ? -9.423 9.649 -0.205 1.00 95.75 71 LYS A CA 1
ATOM 606 C C . LYS A 1 71 ? -10.025 8.539 -1.063 1.00 95.75 71 LYS A C 1
ATOM 608 O O . LYS A 1 71 ? -10.958 7.871 -0.631 1.00 95.75 71 LYS A O 1
ATOM 613 N N . THR A 1 72 ? -9.449 8.291 -2.237 1.00 96.38 72 THR A N 1
ATOM 614 C CA . THR A 1 72 ? -9.909 7.222 -3.132 1.00 96.38 72 THR A CA 1
ATOM 615 C C . THR A 1 72 ? -9.895 5.877 -2.410 1.00 96.38 72 THR A C 1
ATOM 617 O O . THR A 1 72 ? -10.922 5.221 -2.367 1.00 96.38 72 THR A O 1
ATOM 620 N N . ILE A 1 73 ? -8.794 5.484 -1.767 1.00 96.75 73 ILE A N 1
ATOM 621 C CA . ILE A 1 73 ? -8.697 4.224 -1.012 1.00 96.75 73 ILE A CA 1
ATOM 622 C C . ILE A 1 73 ? -9.743 4.169 0.106 1.00 96.75 73 ILE A C 1
ATOM 624 O O . ILE A 1 73 ? -10.384 3.135 0.272 1.00 96.75 73 ILE A O 1
ATOM 628 N N . SER A 1 74 ? -9.962 5.271 0.832 1.00 95.62 74 SER A N 1
ATOM 629 C CA . SER A 1 74 ? -10.952 5.323 1.915 1.00 95.62 74 SER A CA 1
ATOM 630 C C . SER A 1 74 ? -12.391 5.066 1.439 1.00 95.62 74 SER A C 1
ATOM 632 O O . SER A 1 74 ? -13.155 4.440 2.166 1.00 95.62 74 SER A O 1
ATOM 634 N N . GLU A 1 75 ? -12.727 5.443 0.201 1.00 95.94 75 GLU A N 1
ATOM 635 C CA . GLU A 1 75 ? -14.055 5.270 -0.416 1.00 95.94 75 GLU A CA 1
ATOM 636 C C . GLU A 1 75 ? -14.276 3.886 -1.071 1.00 95.94 75 GLU A C 1
ATOM 638 O O . GLU A 1 75 ? -15.287 3.681 -1.744 1.00 95.94 75 GLU A O 1
ATOM 643 N N . HIS A 1 76 ? -13.339 2.939 -0.954 1.00 97.25 76 HIS A N 1
ATOM 644 C CA . HIS A 1 76 ? -13.481 1.598 -1.540 1.00 97.25 76 HIS A CA 1
ATOM 645 C C . HIS A 1 76 ? -13.522 0.496 -0.469 1.00 97.25 76 HIS A C 1
ATOM 647 O O . HIS A 1 76 ? -12.949 0.632 0.617 1.00 97.25 76 HIS A O 1
ATOM 653 N N . ASP A 1 77 ? -14.203 -0.605 -0.797 1.00 96.88 77 ASP A N 1
ATOM 654 C CA . ASP A 1 77 ? -14.341 -1.799 0.044 1.00 96.88 77 ASP A CA 1
ATOM 655 C C . ASP A 1 77 ? -13.164 -2.762 -0.159 1.00 96.88 77 ASP A C 1
ATOM 657 O O . ASP A 1 77 ? -12.937 -3.273 -1.258 1.00 96.88 77 ASP A O 1
ATOM 661 N N . PHE A 1 78 ? -12.433 -3.028 0.925 1.00 97.50 78 PHE A N 1
ATOM 662 C CA . PHE A 1 78 ? -11.251 -3.887 0.950 1.00 97.50 78 PHE A CA 1
ATOM 663 C C . PHE A 1 78 ? -11.513 -5.264 1.583 1.00 97.50 78 PHE A C 1
ATOM 665 O O . PHE A 1 78 ? -10.591 -6.075 1.670 1.00 97.50 78 PHE A O 1
ATOM 672 N N . ASN A 1 79 ? -12.751 -5.583 1.976 1.00 96.25 79 ASN A N 1
ATOM 673 C CA . ASN A 1 79 ? -13.118 -6.801 2.710 1.00 96.25 79 ASN A CA 1
ATOM 674 C C . ASN A 1 79 ? -12.652 -8.107 2.037 1.00 96.25 79 ASN A C 1
ATOM 676 O O . ASN A 1 79 ? -12.327 -9.083 2.712 1.00 96.25 79 ASN A O 1
ATOM 680 N N . SER A 1 80 ? -12.578 -8.126 0.702 1.00 96.31 80 SER A N 1
ATOM 681 C CA . SER A 1 80 ? -12.145 -9.304 -0.069 1.00 96.31 80 SER A CA 1
ATOM 682 C C . SER A 1 80 ? -10.629 -9.549 -0.055 1.00 96.31 80 SER A C 1
ATOM 684 O O . SER A 1 80 ? -10.172 -10.573 -0.563 1.00 96.31 80 SER A O 1
ATOM 686 N N . ILE A 1 81 ? -9.824 -8.629 0.485 1.00 97.94 81 ILE A N 1
ATOM 687 C CA . ILE A 1 81 ? -8.372 -8.806 0.587 1.00 97.94 81 ILE A CA 1
ATOM 688 C C . ILE A 1 81 ? -8.042 -9.772 1.729 1.00 97.94 81 ILE A C 1
ATOM 690 O O . ILE A 1 81 ? -8.564 -9.667 2.833 1.00 97.94 81 ILE A O 1
ATOM 694 N N . ASN A 1 82 ? -7.139 -10.715 1.468 1.00 97.94 82 ASN A N 1
ATOM 695 C CA . ASN A 1 82 ? -6.789 -11.801 2.386 1.00 97.94 82 ASN A CA 1
ATOM 696 C C . ASN A 1 82 ? -5.288 -11.875 2.716 1.00 97.94 82 ASN A C 1
ATOM 698 O O . ASN A 1 82 ? -4.829 -12.873 3.264 1.00 97.94 82 ASN A O 1
ATOM 702 N N . VAL A 1 83 ? -4.526 -10.828 2.393 1.00 98.38 83 VAL A N 1
ATOM 703 C CA . VAL A 1 83 ? -3.096 -10.714 2.713 1.00 98.38 83 VAL A CA 1
ATOM 704 C C . VAL A 1 83 ? -2.860 -9.599 3.724 1.00 98.38 83 VAL A C 1
ATOM 706 O O . VAL A 1 83 ? -3.613 -8.625 3.762 1.00 98.38 83 VAL A O 1
ATOM 709 N N . HIS A 1 84 ? -1.808 -9.722 4.528 1.00 98.31 84 HIS A N 1
ATOM 710 C CA . HIS A 1 84 ? -1.331 -8.645 5.395 1.00 98.31 84 HIS A CA 1
ATOM 711 C C . HIS A 1 84 ? -0.334 -7.760 4.645 1.00 98.31 84 HIS A C 1
ATOM 713 O O . HIS A 1 84 ? 0.490 -8.260 3.875 1.00 98.31 84 HIS A O 1
ATOM 719 N N . LEU A 1 85 ? -0.387 -6.447 4.884 1.00 98.44 85 LEU A N 1
ATOM 720 C CA . LEU A 1 85 ? 0.603 -5.523 4.346 1.00 98.44 85 LEU A CA 1
ATOM 721 C C . LEU A 1 85 ? 1.759 -5.365 5.336 1.00 98.44 85 LEU A C 1
ATOM 723 O O . LEU A 1 85 ? 1.575 -4.931 6.470 1.00 98.44 85 LEU A O 1
ATOM 727 N N . ILE A 1 86 ? 2.971 -5.658 4.874 1.00 98.31 86 ILE A N 1
ATOM 728 C CA . ILE A 1 86 ? 4.203 -5.364 5.607 1.00 98.31 86 ILE A CA 1
ATOM 729 C C . ILE A 1 86 ? 4.926 -4.271 4.839 1.00 98.31 86 ILE A C 1
ATOM 731 O O . ILE A 1 86 ? 5.401 -4.486 3.725 1.00 98.31 86 ILE A O 1
ATOM 735 N N . SER A 1 87 ? 4.978 -3.082 5.428 1.00 97.56 87 SER A N 1
ATOM 736 C CA . SER A 1 87 ? 5.589 -1.910 4.813 1.00 97.56 87 SER A CA 1
ATOM 737 C C . SER A 1 87 ? 6.731 -1.369 5.668 1.00 97.56 87 SER A C 1
ATOM 739 O O . SER A 1 87 ? 6.817 -1.628 6.868 1.00 97.56 87 SER A O 1
ATOM 741 N N . SER A 1 88 ? 7.626 -0.610 5.042 1.00 97.75 88 SER A N 1
ATOM 742 C CA . SER A 1 88 ? 8.739 0.066 5.709 1.00 97.75 88 SER A CA 1
ATOM 743 C C . SER A 1 88 ? 8.709 1.542 5.347 1.00 97.75 88 SER A C 1
ATOM 745 O O . SER A 1 88 ? 8.550 1.890 4.178 1.00 97.75 88 SER A O 1
ATOM 747 N N . THR A 1 89 ? 8.882 2.409 6.344 1.00 97.19 89 THR A N 1
ATOM 748 C CA . THR A 1 89 ? 8.957 3.861 6.150 1.00 97.19 89 THR A CA 1
ATOM 749 C C . THR A 1 89 ? 10.154 4.436 6.915 1.00 97.19 89 THR A C 1
ATOM 751 O O . THR A 1 89 ? 10.464 3.946 8.010 1.00 97.19 89 THR A O 1
ATOM 754 N N . PRO A 1 90 ? 10.860 5.444 6.368 1.00 97.19 90 PRO A N 1
ATOM 755 C CA . PRO A 1 90 ? 11.974 6.077 7.067 1.00 97.19 90 PRO A CA 1
ATOM 756 C C . PRO A 1 90 ? 11.528 6.719 8.385 1.00 97.19 90 PRO A C 1
ATOM 758 O O . PRO A 1 90 ? 10.487 7.374 8.446 1.00 97.19 90 PRO A O 1
ATOM 761 N N . GLY A 1 91 ? 12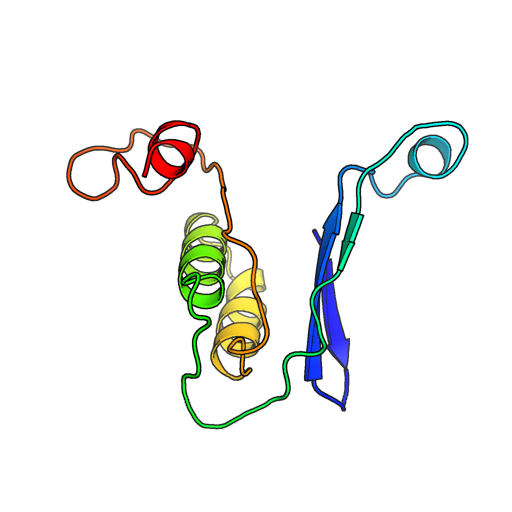.335 6.572 9.435 1.00 94.75 91 GLY A N 1
ATOM 762 C CA . GLY A 1 91 ? 12.095 7.221 10.722 1.00 94.75 91 GLY A CA 1
ATOM 763 C C . GLY A 1 91 ? 12.648 6.440 11.908 1.00 94.75 91 GLY A C 1
ATOM 764 O O . GLY A 1 91 ? 13.076 5.295 11.779 1.00 94.75 91 GLY A O 1
ATOM 765 N N . ARG A 1 92 ? 12.629 7.078 13.082 1.00 95.25 92 ARG A N 1
ATOM 766 C CA . ARG A 1 92 ? 12.810 6.406 14.373 1.00 95.25 92 ARG A CA 1
ATOM 767 C C . ARG A 1 92 ? 11.425 6.126 14.942 1.00 95.25 92 ARG A C 1
ATOM 769 O O . ARG A 1 92 ? 10.734 7.059 15.337 1.00 95.25 92 ARG A O 1
ATOM 776 N N . HIS A 1 93 ? 11.026 4.860 14.943 1.00 95.94 93 HIS A N 1
ATOM 777 C CA . HIS A 1 93 ? 9.716 4.428 15.431 1.00 95.94 93 HIS A CA 1
ATOM 778 C C . HIS A 1 93 ? 9.848 3.977 16.887 1.00 95.94 93 HIS A C 1
ATOM 780 O O . HIS A 1 93 ? 10.659 3.105 17.195 1.00 95.94 93 HIS A O 1
ATOM 786 N N . THR A 1 94 ? 9.086 4.591 17.789 1.00 95.25 94 THR A N 1
ATOM 787 C CA . THR A 1 94 ? 9.109 4.303 19.232 1.00 95.25 94 THR A CA 1
ATOM 788 C C . THR A 1 94 ? 7.688 4.157 19.770 1.00 95.25 94 THR A C 1
ATOM 790 O O . THR A 1 94 ? 6.717 4.555 19.124 1.00 95.25 94 THR A O 1
ATOM 793 N N . GLY A 1 95 ? 7.550 3.557 20.956 1.00 94.19 95 GLY A N 1
ATOM 794 C CA . GLY A 1 95 ? 6.250 3.397 21.608 1.00 94.19 95 GLY A CA 1
ATOM 795 C C . GLY A 1 95 ? 5.237 2.654 20.716 1.00 94.19 95 GLY A C 1
ATOM 796 O O . GLY A 1 95 ? 5.585 1.604 20.172 1.00 94.19 95 GLY A O 1
ATOM 797 N N . PRO A 1 96 ? 4.010 3.178 20.529 1.00 89.19 96 PRO A N 1
ATOM 798 C CA . PRO A 1 96 ? 2.975 2.538 19.708 1.00 89.19 96 PRO A CA 1
ATOM 799 C C . PRO A 1 96 ? 3.357 2.328 18.236 1.00 89.19 96 PRO A C 1
ATOM 801 O O . PRO A 1 96 ? 2.833 1.423 17.591 1.00 89.19 96 PRO A O 1
ATOM 804 N N . ASP A 1 97 ? 4.274 3.138 17.700 1.00 92.56 97 ASP A N 1
ATOM 805 C CA . ASP A 1 97 ? 4.709 3.038 16.304 1.00 92.56 97 ASP A CA 1
ATOM 806 C C . ASP A 1 97 ? 5.744 1.929 16.076 1.00 92.56 97 ASP A C 1
ATOM 808 O O . ASP A 1 97 ? 6.010 1.555 14.933 1.00 92.56 97 ASP A O 1
ATOM 812 N N . LEU A 1 98 ? 6.315 1.375 17.152 1.00 95.38 98 LEU A N 1
ATOM 813 C CA . LEU A 1 98 ? 7.432 0.432 17.096 1.00 95.38 98 LEU A CA 1
ATOM 814 C C . LEU A 1 98 ? 7.134 -0.801 16.229 1.00 95.38 98 LEU A C 1
ATOM 816 O O . LEU A 1 98 ? 7.999 -1.248 15.483 1.00 95.38 98 LEU A O 1
ATOM 820 N N . ASN A 1 99 ? 5.916 -1.341 16.305 1.00 95.69 99 ASN A N 1
ATOM 821 C CA . ASN A 1 99 ? 5.545 -2.564 15.588 1.00 95.69 99 ASN A CA 1
ATOM 822 C C . ASN A 1 99 ? 4.755 -2.308 14.293 1.00 95.69 99 ASN A C 1
ATOM 824 O O . ASN A 1 99 ? 4.191 -3.240 13.729 1.00 95.69 99 ASN A O 1
ATOM 828 N N . LYS A 1 100 ? 4.670 -1.061 13.818 1.00 95.75 100 LYS A N 1
ATOM 829 C CA . LYS A 1 100 ? 3.858 -0.733 12.636 1.00 95.75 100 LYS A CA 1
ATOM 830 C C . LYS A 1 100 ? 4.555 -1.012 11.308 1.00 95.75 100 LYS A C 1
ATOM 832 O O . LYS A 1 100 ? 3.886 -1.230 10.303 1.00 95.75 100 LYS A O 1
ATOM 837 N N . PHE A 1 101 ? 5.888 -1.032 11.301 1.00 97.25 101 PHE A N 1
ATOM 838 C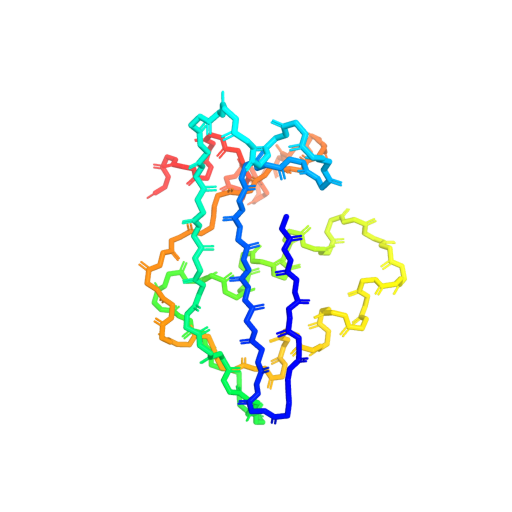 CA . PHE A 1 101 ? 6.690 -1.137 10.083 1.00 97.25 101 PHE A CA 1
ATOM 839 C C . PHE A 1 101 ? 7.815 -2.171 10.203 1.00 97.25 101 PHE A C 1
ATOM 841 O O . PHE A 1 101 ? 8.245 -2.549 11.296 1.00 97.25 101 PHE A O 1
ATOM 848 N N . GLY A 1 102 ? 8.330 -2.595 9.050 1.00 97.31 102 GLY A N 1
ATOM 849 C CA . GLY A 1 102 ? 9.513 -3.438 8.926 1.00 97.31 102 GLY A CA 1
ATOM 850 C C . GLY A 1 102 ? 9.372 -4.806 9.594 1.00 97.31 102 GLY A C 1
ATOM 851 O O . GLY A 1 102 ? 8.286 -5.374 9.707 1.00 97.31 102 GLY A O 1
ATOM 852 N N . HIS A 1 103 ? 10.501 -5.347 10.049 1.00 97.38 103 HIS A N 1
ATOM 853 C CA . HIS A 1 103 ? 10.557 -6.690 10.630 1.00 97.38 103 HIS A CA 1
ATOM 854 C C . HIS A 1 103 ? 9.782 -6.821 11.956 1.00 97.38 103 HIS A C 1
ATOM 856 O O . HIS A 1 103 ? 9.431 -7.930 12.348 1.00 97.38 103 HIS A O 1
ATOM 862 N N . LEU A 1 104 ? 9.498 -5.713 12.652 1.00 97.25 104 LEU A N 1
ATOM 863 C CA . LEU A 1 104 ? 8.701 -5.738 13.881 1.00 97.25 104 LEU A CA 1
ATOM 864 C C . LEU A 1 104 ? 7.206 -5.903 13.599 1.00 97.25 104 LEU A C 1
ATOM 866 O O . LEU A 1 104 ? 6.544 -6.587 14.374 1.00 97.25 104 LEU A O 1
ATOM 870 N N . LYS A 1 105 ? 6.701 -5.366 12.478 1.00 96.88 105 LYS A N 1
ATOM 871 C CA . LYS A 1 105 ? 5.344 -5.656 11.982 1.00 96.88 105 LYS A CA 1
ATOM 872 C C . LYS A 1 105 ? 5.201 -7.120 11.572 1.00 96.88 105 LYS A C 1
ATOM 874 O O . LYS A 1 105 ? 4.206 -7.737 11.914 1.00 96.88 105 LYS A O 1
ATOM 879 N N . LEU A 1 106 ? 6.210 -7.683 10.898 1.00 97.56 106 LEU A N 1
ATOM 880 C CA . LEU A 1 106 ? 6.227 -9.102 10.502 1.00 97.56 106 LEU A CA 1
ATOM 881 C C . LEU A 1 106 ? 6.148 -10.066 11.699 1.00 97.56 106 LEU A C 1
ATOM 883 O O . LEU A 1 106 ? 5.658 -11.177 11.555 1.00 97.56 106 LEU A O 1
ATOM 887 N N . ARG A 1 107 ? 6.678 -9.669 12.859 1.00 95.69 107 ARG A N 1
ATOM 888 C CA . ARG A 1 107 ? 6.708 -10.508 14.066 1.00 95.69 107 ARG A CA 1
ATOM 889 C C . ARG A 1 107 ? 5.332 -10.663 14.735 1.00 95.69 107 ARG A C 1
ATOM 891 O O . ARG A 1 107 ? 5.201 -11.542 15.583 1.00 95.69 107 ARG A O 1
ATOM 898 N N . GLN A 1 108 ? 4.379 -9.777 14.443 1.00 83.94 108 GLN A N 1
ATOM 899 C CA . GLN A 1 108 ? 3.036 -9.793 15.038 1.00 83.94 108 GLN A CA 1
ATOM 900 C C . GLN A 1 108 ? 2.169 -10.894 14.435 1.00 83.94 108 GLN A C 1
ATOM 902 O O . GLN A 1 108 ? 1.380 -11.466 15.216 1.00 83.94 108 GLN A O 1
#

InterPro domains:
  IPR010347 Tyrosyl-DNA phosphodiesterase I [PF06087] (1-108)
  IPR010347 Tyrosyl-DNA phosphodiesterase I [PTHR12415] (1-108)

pLDDT: mean 96.22, std 3.67, range [76.06, 98.81]

Organism: NCBI:txid392030